Protein AF-A0A2S7TYY2-F1 (afdb_monomer)

Secondary structure (DSSP, 8-state):
--------------------TT---HHHHTTSSSHHHHHHHHHHHS-HHHHHHHHHHHHT-EEE-TTS-EEE-HHHHHHHHHHHHHHHT---------------TTS--HHHHHHHHHH-HHHHHHHHHHHHHHHHHHHH--

Solvent-accessible surface area (backbone atoms only — not comparable to full-atom values): 9178 Å² total; per-residue (Å²): 139,90,83,81,90,82,88,81,83,80,81,80,80,82,79,84,72,95,65,61,97,79,78,67,52,78,69,54,63,74,68,57,71,61,70,65,54,48,53,53,51,48,55,75,74,48,52,72,66,58,53,53,51,52,42,55,49,30,59,65,35,66,38,76,45,99,84,71,50,74,44,76,29,61,70,55,21,52,54,35,50,51,51,52,45,33,73,75,77,45,70,78,84,78,84,75,86,79,83,80,80,85,76,65,83,88,75,66,56,68,67,62,52,52,56,58,42,71,77,31,73,67,56,45,56,52,51,52,51,52,51,50,53,51,51,55,53,60,61,67,78,107

Nearest PDB structures (foldseek):
  1zl5-assembly1_B  TM=4.130E-01  e=1.354E+00  Clostridium botulinum
  6jni-assembly3_E  TM=2.421E-01  e=9.186E+00  Pseudomonas putida

pLDDT: mean 71.87, std 17.01, range [39.62, 96.56]

Sequence (142 aa):
MPKMAHKVTTKIMSTTSNTSPTGITKKEWNKASHGTDLIQVMRDAVSANQISEILQDMLHADIVTKGGNTRPDYRTRERALTLVMSYTLGTPVQRQEQVNYNMDMNDLNPAELVEKLSESPAMIRKLEEMLAEAKTKAALDI

Mean predicted aligned error: 19.82 Å

Organism: NCBI:txid1658618

Radius of gyration: 31.26 Å; Cα contacts (8 Å, |Δi|>4): 44; chains: 1; bounding box: 87×53×80 Å

Structure (mmCIF, N/CA/C/O backbone):
data_AF-A0A2S7TYY2-F1
#
_entry.id   AF-A0A2S7TYY2-F1
#
loop_
_atom_site.group_PDB
_atom_site.id
_atom_site.type_symbol
_atom_site.label_atom_id
_atom_site.label_alt_id
_atom_site.label_comp_id
_atom_site.label_asym_id
_atom_site.label_entity_id
_atom_site.label_seq_id
_atom_site.pdbx_PDB_ins_code
_atom_site.Cartn_x
_atom_site.Cartn_y
_atom_site.Cartn_z
_atom_site.occupancy
_atom_site.B_iso_or_equiv
_atom_site.auth_seq_id
_atom_site.auth_comp_id
_atom_site.auth_asym_id
_atom_site.auth_atom_id
_atom_site.pdbx_PDB_model_num
ATOM 1 N N . MET A 1 1 ? 73.748 -5.351 43.943 1.00 40.75 1 MET A N 1
ATOM 2 C CA . MET A 1 1 ? 74.150 -6.136 42.753 1.00 40.75 1 MET A CA 1
ATOM 3 C C . MET A 1 1 ? 72.929 -6.327 41.856 1.00 40.75 1 MET A C 1
ATOM 5 O O . MET A 1 1 ? 71.920 -6.786 42.378 1.00 40.75 1 MET A O 1
ATOM 9 N N . PRO A 1 2 ? 72.971 -5.929 40.572 1.00 43.97 2 PRO A N 1
ATOM 10 C CA . PRO A 1 2 ? 71.822 -5.975 39.668 1.00 43.97 2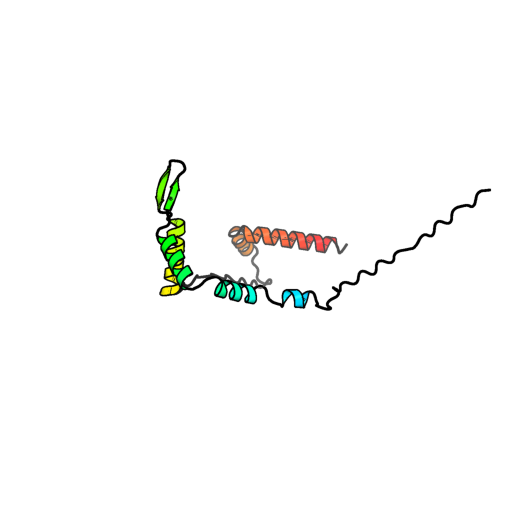 PRO A CA 1
ATOM 11 C C . PRO A 1 2 ? 71.748 -7.329 38.941 1.00 43.97 2 PRO A C 1
ATOM 13 O O . PRO A 1 2 ? 72.784 -7.910 38.623 1.00 43.97 2 PRO A O 1
ATOM 16 N N . LYS A 1 3 ? 70.545 -7.833 38.639 1.00 45.66 3 LYS A N 1
ATOM 17 C CA . LYS A 1 3 ? 70.360 -8.913 37.656 1.00 45.66 3 LYS A CA 1
ATOM 18 C C . LYS A 1 3 ? 69.454 -8.438 36.529 1.00 45.66 3 LYS A C 1
ATOM 20 O O . LYS A 1 3 ? 68.418 -7.823 36.755 1.00 45.66 3 LYS A O 1
ATOM 25 N N . MET A 1 4 ? 69.962 -8.680 35.328 1.00 43.19 4 MET A N 1
ATOM 26 C CA . MET A 1 4 ? 69.508 -8.177 34.045 1.00 43.19 4 MET A CA 1
ATOM 27 C C . MET A 1 4 ? 68.233 -8.856 33.537 1.00 43.19 4 MET A C 1
ATOM 29 O O . MET A 1 4 ? 67.860 -9.947 33.959 1.00 43.19 4 MET A O 1
ATOM 33 N N . ALA A 1 5 ? 67.626 -8.174 32.569 1.00 47.16 5 ALA A N 1
ATOM 34 C CA . ALA A 1 5 ? 66.462 -8.549 31.788 1.00 47.16 5 ALA A CA 1
ATOM 35 C C . ALA A 1 5 ? 66.583 -9.891 31.041 1.00 47.16 5 ALA A C 1
ATOM 37 O O . ALA A 1 5 ? 67.609 -10.193 30.429 1.00 47.16 5 ALA A O 1
ATOM 38 N N . HIS A 1 6 ? 65.462 -10.611 30.954 1.00 39.62 6 HIS A N 1
ATOM 39 C CA . HIS A 1 6 ? 65.158 -11.536 29.862 1.00 39.62 6 HIS A CA 1
ATOM 40 C C . HIS A 1 6 ? 63.762 -11.214 29.325 1.00 39.62 6 HIS A C 1
ATOM 42 O O . HIS A 1 6 ? 62.753 -11.390 30.003 1.00 39.62 6 HIS A O 1
ATOM 48 N N . LYS A 1 7 ? 63.720 -10.678 28.103 1.00 50.00 7 LYS A N 1
ATOM 49 C CA . LYS 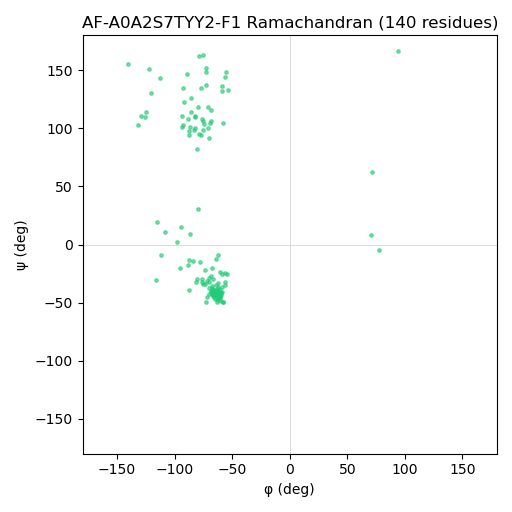A 1 7 ? 62.498 -10.355 27.368 1.00 50.00 7 LYS A CA 1
ATOM 50 C C . LYS A 1 7 ? 62.081 -11.620 26.614 1.00 50.00 7 LYS A C 1
ATOM 52 O O . LYS A 1 7 ? 62.686 -11.953 25.601 1.00 50.00 7 LYS A O 1
ATOM 57 N N . VAL A 1 8 ? 61.094 -12.352 27.128 1.00 46.75 8 VAL A N 1
ATOM 58 C CA . VAL A 1 8 ? 60.528 -13.523 26.439 1.00 46.75 8 VAL A CA 1
ATOM 59 C C . VAL A 1 8 ? 59.504 -13.025 25.419 1.00 46.75 8 VAL A C 1
ATOM 61 O O . VAL A 1 8 ? 58.461 -12.485 25.778 1.00 46.75 8 VAL A O 1
ATOM 64 N N . THR A 1 9 ? 59.832 -13.145 24.135 1.00 46.84 9 THR A N 1
ATOM 65 C CA . THR A 1 9 ? 58.942 -12.810 23.018 1.00 46.84 9 THR A CA 1
ATOM 66 C C . THR A 1 9 ? 58.092 -14.029 22.671 1.00 46.84 9 THR A C 1
ATOM 68 O O . THR A 1 9 ? 58.517 -14.895 21.910 1.00 46.84 9 THR A O 1
ATOM 71 N N . THR A 1 10 ? 56.886 -14.116 23.231 1.00 45.59 10 THR A N 1
ATOM 72 C CA . THR A 1 10 ? 55.936 -15.181 22.887 1.00 45.59 10 THR A CA 1
ATOM 73 C C . THR A 1 10 ? 55.195 -14.810 21.603 1.00 45.59 10 THR A C 1
ATOM 75 O O . THR A 1 10 ? 54.402 -13.872 21.565 1.00 45.59 10 THR A O 1
ATOM 78 N N . LYS A 1 11 ? 55.484 -15.542 20.526 1.00 41.91 11 LYS A N 1
ATOM 79 C CA . LYS A 1 11 ? 54.819 -15.448 19.222 1.00 41.91 11 LYS A CA 1
ATOM 80 C C . LYS A 1 11 ? 53.386 -15.983 19.358 1.00 41.91 11 LYS A C 1
ATOM 82 O O . LYS A 1 11 ? 53.195 -17.191 19.454 1.00 41.91 11 LYS A O 1
ATOM 87 N N . ILE A 1 12 ? 52.384 -15.103 19.391 1.00 43.59 12 ILE A N 1
ATOM 88 C CA . ILE A 1 12 ? 50.969 -15.504 19.361 1.00 43.59 12 ILE A CA 1
ATOM 89 C C . ILE A 1 12 ? 50.643 -15.921 17.922 1.00 43.59 12 ILE A C 1
ATOM 91 O O . ILE A 1 12 ? 50.561 -15.080 17.030 1.00 43.59 12 ILE A O 1
ATOM 95 N N . MET A 1 13 ? 50.500 -17.225 17.678 1.00 40.16 13 MET A N 1
ATOM 96 C CA . MET A 1 13 ? 49.914 -17.732 16.437 1.00 40.16 13 MET A CA 1
ATOM 97 C C . MET A 1 13 ? 48.397 -17.546 16.518 1.00 40.16 13 MET A C 1
ATOM 99 O O . MET A 1 13 ? 47.729 -18.246 17.273 1.00 40.16 13 MET A O 1
ATOM 103 N N . SER A 1 14 ? 47.843 -16.597 15.763 1.00 39.78 14 SER A N 1
ATOM 104 C CA . SER A 1 14 ? 46.394 -16.479 15.595 1.00 39.78 14 SER A CA 1
ATOM 105 C C . SER A 1 14 ? 45.917 -17.519 14.579 1.00 39.78 14 SER A C 1
ATOM 107 O O . SER A 1 14 ? 45.960 -17.291 13.370 1.00 39.78 14 SER A O 1
ATOM 109 N N . THR A 1 15 ? 45.467 -18.675 15.051 1.00 41.38 15 THR A N 1
ATOM 110 C CA . THR A 1 15 ? 44.621 -19.569 14.255 1.00 41.38 15 THR A CA 1
ATOM 111 C C . THR A 1 15 ? 43.213 -18.981 14.215 1.00 41.38 15 THR A C 1
ATOM 113 O O . THR A 1 15 ? 42.449 -19.125 15.167 1.00 41.38 15 THR A O 1
ATOM 116 N N . THR A 1 16 ? 42.866 -18.283 13.137 1.00 44.09 16 THR A N 1
ATOM 117 C CA . THR A 1 16 ? 41.489 -17.865 12.847 1.00 44.09 16 THR A CA 1
ATOM 118 C C . THR A 1 16 ? 40.657 -19.091 12.468 1.00 44.09 16 THR A C 1
ATOM 120 O O . THR A 1 16 ? 40.602 -19.493 11.308 1.00 44.09 16 THR A O 1
ATOM 123 N N . SER A 1 17 ? 40.004 -19.714 13.451 1.00 47.41 17 SER A N 1
ATOM 124 C CA . SER A 1 17 ? 38.934 -20.680 13.197 1.00 47.41 17 SER A CA 1
ATOM 125 C C . SER A 1 17 ? 37.634 -19.930 12.880 1.00 47.41 17 SER A C 1
ATOM 127 O O . SER A 1 17 ? 37.109 -19.171 13.688 1.00 47.41 17 SER A O 1
ATOM 129 N N . ASN A 1 18 ? 37.098 -20.142 11.675 1.00 51.44 18 ASN A N 1
ATOM 130 C CA . ASN A 1 18 ? 35.843 -19.552 11.181 1.00 51.44 18 ASN A CA 1
ATOM 131 C C . ASN A 1 18 ? 34.581 -20.268 11.711 1.00 51.44 18 ASN A C 1
ATOM 133 O O . ASN A 1 18 ? 33.554 -20.330 11.035 1.00 51.44 18 ASN A O 1
ATOM 137 N N . THR A 1 19 ? 34.638 -20.834 12.913 1.00 44.47 19 THR A N 1
ATOM 138 C CA . THR A 1 19 ? 33.537 -21.608 13.495 1.00 44.47 19 THR A CA 1
ATOM 139 C C . THR A 1 19 ? 33.157 -21.034 14.849 1.00 44.47 19 THR A C 1
ATOM 141 O O . THR A 1 19 ? 33.941 -21.085 15.795 1.00 44.47 19 THR A O 1
ATOM 144 N N . SER A 1 20 ? 31.939 -20.489 14.922 1.00 47.00 20 SER A N 1
ATOM 145 C CA . SER A 1 20 ? 31.282 -20.111 16.175 1.00 47.00 20 SER A CA 1
ATOM 146 C C . SER A 1 20 ? 31.214 -21.323 17.127 1.00 47.00 20 SER A C 1
ATOM 148 O O . SER A 1 20 ? 31.071 -22.450 16.639 1.00 47.00 20 SER A O 1
ATOM 150 N N . PRO A 1 21 ? 31.271 -21.133 18.463 1.00 47.06 21 PRO A N 1
ATOM 151 C CA . PRO A 1 21 ? 31.382 -22.219 19.446 1.00 47.06 21 PRO A CA 1
ATOM 152 C C . PRO A 1 21 ? 30.203 -23.205 19.464 1.00 47.06 21 PRO A C 1
ATOM 154 O O . PRO A 1 21 ? 30.270 -24.224 20.140 1.00 47.06 21 PRO A O 1
ATOM 157 N N . THR A 1 22 ? 29.119 -22.912 18.746 1.00 54.09 22 THR A N 1
ATOM 158 C CA . THR A 1 22 ? 27.895 -23.722 18.702 1.00 54.09 22 THR A CA 1
ATOM 159 C C . THR A 1 22 ? 27.793 -24.654 17.492 1.00 54.09 22 THR A C 1
ATOM 161 O O . THR A 1 22 ? 26.791 -25.345 17.355 1.00 54.09 22 THR A O 1
ATOM 164 N N . GLY A 1 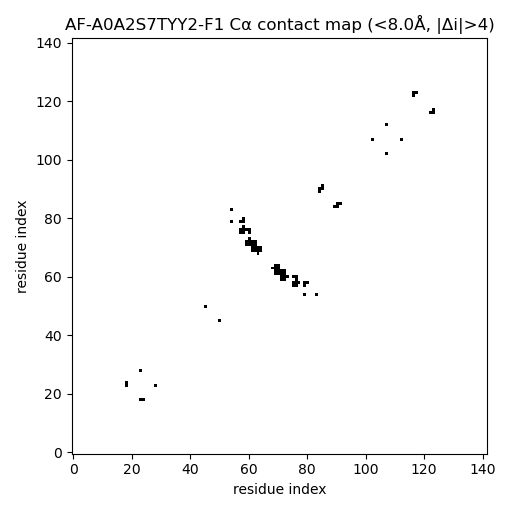23 ? 28.800 -24.711 16.612 1.00 55.00 23 GLY A N 1
ATOM 165 C CA . GLY A 1 23 ? 28.824 -25.673 15.497 1.00 55.00 23 GLY A CA 1
ATOM 166 C C . GLY A 1 23 ? 27.806 -25.411 14.378 1.00 55.00 23 GLY A C 1
ATOM 167 O O . GLY A 1 23 ? 27.676 -26.231 13.476 1.00 55.00 23 GLY A O 1
ATOM 168 N N . ILE A 1 24 ? 27.110 -24.271 14.401 1.00 55.69 24 ILE A N 1
ATOM 169 C CA . ILE A 1 24 ? 26.124 -23.901 13.379 1.00 55.69 24 ILE A CA 1
ATOM 170 C C . ILE A 1 24 ? 26.842 -23.215 12.214 1.00 55.69 24 ILE A C 1
ATOM 172 O O . ILE A 1 24 ? 27.567 -22.230 12.399 1.00 55.69 24 ILE A O 1
ATOM 176 N N . THR A 1 25 ? 26.647 -23.716 10.996 1.00 65.44 25 THR A N 1
ATOM 177 C CA . THR A 1 25 ? 27.223 -23.117 9.787 1.00 65.44 25 THR A CA 1
ATOM 178 C C . THR A 1 25 ? 26.511 -21.804 9.435 1.00 65.44 25 THR A C 1
ATOM 180 O O . THR A 1 25 ? 25.307 -21.647 9.627 1.00 65.44 25 THR A O 1
ATOM 183 N N . LYS A 1 26 ? 27.225 -20.836 8.841 1.00 56.72 26 LYS A N 1
ATOM 184 C CA . LYS A 1 26 ? 26.661 -19.533 8.408 1.00 56.72 26 LYS A CA 1
ATOM 185 C C . LYS A 1 26 ? 25.447 -19.678 7.468 1.00 56.72 26 LYS A C 1
ATOM 187 O O . LYS A 1 26 ? 24.595 -1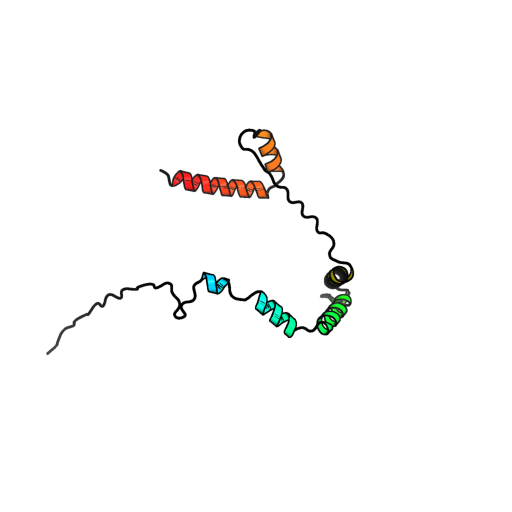8.798 7.397 1.00 56.72 26 LYS A O 1
ATOM 192 N N . LYS A 1 27 ? 25.362 -20.808 6.759 1.00 57.78 27 LYS A N 1
ATOM 193 C CA . LYS A 1 27 ? 24.249 -21.164 5.872 1.00 57.78 27 LYS A CA 1
ATOM 194 C C . LYS A 1 27 ? 23.009 -21.622 6.647 1.00 57.78 27 LYS A C 1
ATOM 196 O O . LYS A 1 27 ? 21.908 -21.339 6.198 1.00 57.78 27 LYS A O 1
ATOM 201 N N . GLU A 1 28 ? 23.173 -22.269 7.799 1.00 56.09 28 GLU A N 1
ATOM 202 C CA . GLU A 1 28 ? 22.079 -22.650 8.707 1.00 56.09 28 GLU A CA 1
ATOM 203 C C . GLU A 1 28 ? 21.549 -21.449 9.496 1.00 56.09 28 GLU A C 1
ATOM 205 O O . GLU A 1 28 ? 20.339 -21.331 9.664 1.00 56.09 28 GLU A O 1
ATOM 210 N N . TRP A 1 29 ? 22.420 -20.499 9.856 1.00 53.00 29 TRP A N 1
ATOM 211 C CA . TRP A 1 29 ? 22.020 -19.219 10.459 1.00 53.00 29 TRP A CA 1
ATOM 212 C C . TRP A 1 29 ? 21.071 -18.416 9.553 1.00 53.00 29 TRP A C 1
ATOM 214 O O . TRP A 1 29 ? 20.110 -17.826 10.024 1.00 53.00 29 TRP A O 1
ATOM 224 N N . ASN A 1 30 ? 21.282 -18.475 8.233 1.00 56.88 30 ASN A N 1
ATOM 225 C CA . ASN A 1 30 ? 20.409 -17.825 7.249 1.00 56.88 30 ASN A CA 1
ATOM 226 C C . ASN A 1 30 ? 19.170 -18.656 6.864 1.00 56.88 30 ASN A C 1
ATOM 228 O O . ASN A 1 30 ? 18.266 -18.129 6.218 1.00 56.88 30 ASN A O 1
ATOM 232 N N . LYS A 1 31 ? 19.131 -19.955 7.196 1.00 51.56 31 LYS A N 1
ATOM 233 C CA . LYS A 1 31 ? 18.030 -20.869 6.834 1.00 51.56 31 LYS A CA 1
ATOM 234 C C . LYS A 1 31 ? 16.989 -21.002 7.949 1.00 51.56 31 LYS A C 1
ATOM 236 O O . LYS A 1 31 ? 15.856 -21.386 7.672 1.00 51.56 31 LYS A O 1
ATOM 241 N N . ALA A 1 32 ? 17.359 -20.662 9.183 1.00 49.16 32 ALA A N 1
ATOM 242 C CA . ALA A 1 32 ? 16.463 -20.596 10.323 1.00 49.16 32 ALA A CA 1
ATOM 243 C C . ALA A 1 32 ? 15.924 -19.166 10.516 1.00 49.16 32 ALA A C 1
ATOM 245 O O . ALA A 1 32 ? 16.554 -18.310 11.119 1.00 49.16 32 ALA A O 1
ATOM 246 N N . SER A 1 33 ? 14.688 -18.966 10.066 1.00 55.38 33 SER A N 1
ATOM 247 C CA . SER A 1 33 ? 13.668 -18.395 10.947 1.00 55.38 33 SER A CA 1
ATOM 248 C C . SER A 1 33 ? 13.758 -16.914 11.336 1.00 55.38 33 SER A C 1
ATOM 250 O O . SER A 1 33 ? 13.819 -16.559 12.508 1.00 55.38 33 SER A O 1
ATOM 252 N N . HIS A 1 34 ? 13.665 -16.012 10.359 1.00 57.28 34 HIS A N 1
ATOM 253 C CA . HIS A 1 34 ? 13.179 -14.651 10.647 1.00 57.28 34 HIS A CA 1
ATOM 254 C C . HIS A 1 34 ? 11.865 -14.324 9.931 1.00 57.28 34 HIS A C 1
ATOM 256 O O . HIS A 1 34 ? 11.052 -13.597 10.481 1.00 57.28 34 HIS A O 1
ATOM 262 N N . GLY A 1 35 ? 11.596 -14.889 8.749 1.00 59.06 35 GLY A N 1
ATOM 263 C CA . GLY A 1 35 ? 10.340 -14.626 8.034 1.00 59.06 35 GLY A CA 1
ATOM 264 C C . GLY A 1 35 ? 9.120 -15.304 8.667 1.00 59.06 35 GLY A C 1
ATOM 265 O O . GLY A 1 35 ? 8.106 -14.657 8.905 1.00 59.06 35 GLY A O 1
ATOM 266 N N . THR A 1 36 ? 9.219 -16.602 8.964 1.00 62.53 36 THR A N 1
ATOM 267 C CA . THR A 1 36 ? 8.120 -17.400 9.536 1.00 62.53 36 THR A CA 1
ATOM 268 C C . THR A 1 36 ? 7.804 -17.016 10.976 1.00 62.53 36 THR A C 1
ATOM 270 O O . THR A 1 36 ? 6.634 -16.845 11.309 1.00 62.53 36 THR A O 1
ATOM 273 N N . ASP A 1 37 ? 8.830 -16.795 11.800 1.00 72.94 37 ASP A N 1
ATOM 274 C CA . ASP A 1 37 ? 8.642 -16.379 13.193 1.00 72.94 37 ASP A CA 1
ATOM 275 C C . ASP A 1 37 ? 8.058 -14.969 13.285 1.00 72.94 37 ASP A C 1
ATOM 277 O O . ASP A 1 37 ? 7.185 -14.725 14.111 1.00 72.94 37 ASP A O 1
ATOM 281 N N . LEU A 1 38 ? 8.455 -14.048 12.399 1.00 72.06 38 LEU A N 1
ATOM 282 C CA . LEU A 1 38 ? 7.886 -12.700 12.371 1.00 72.06 38 LEU A CA 1
ATOM 283 C C . LEU A 1 38 ? 6.402 -12.715 11.981 1.00 72.06 38 LEU A C 1
ATOM 285 O O . LEU A 1 38 ? 5.610 -12.014 12.603 1.00 72.06 38 LEU A O 1
ATOM 289 N N . ILE A 1 39 ? 6.009 -13.524 10.991 1.00 74.75 39 ILE A N 1
ATOM 290 C CA . ILE A 1 39 ? 4.597 -13.662 10.594 1.00 74.75 39 ILE A CA 1
ATOM 291 C C . ILE A 1 39 ? 3.769 -14.227 11.752 1.00 74.75 39 ILE A C 1
ATOM 293 O O . ILE A 1 39 ? 2.678 -13.728 12.027 1.00 74.75 39 ILE A O 1
ATOM 297 N N . GLN A 1 40 ? 4.293 -15.235 12.451 1.00 75.44 40 GLN A N 1
ATOM 298 C CA . GLN A 1 40 ? 3.612 -15.839 13.591 1.00 75.44 40 GLN A CA 1
ATOM 299 C C . GLN A 1 40 ? 3.483 -14.848 14.758 1.00 75.44 40 GLN A C 1
ATOM 301 O O . GLN A 1 40 ? 2.392 -14.663 15.286 1.00 75.44 40 GLN A O 1
ATOM 306 N N . VAL A 1 41 ? 4.556 -14.125 15.089 1.00 79.75 41 VAL A N 1
ATOM 307 C CA . VAL A 1 41 ? 4.541 -13.081 16.125 1.00 79.75 41 VAL A CA 1
ATOM 308 C C . VAL A 1 41 ? 3.582 -11.946 15.763 1.00 79.75 41 VAL A C 1
ATOM 310 O O . VAL A 1 41 ? 2.851 -11.476 16.627 1.00 79.75 41 VAL A O 1
ATOM 313 N N . MET A 1 42 ? 3.531 -11.514 14.499 1.00 72.38 42 MET A N 1
ATOM 314 C CA . MET A 1 42 ? 2.581 -10.485 14.060 1.00 72.38 42 MET A CA 1
ATOM 315 C C . MET A 1 42 ? 1.130 -10.960 14.146 1.00 72.38 42 MET A C 1
ATOM 317 O O . MET A 1 42 ? 0.270 -10.188 14.564 1.00 72.38 42 MET A O 1
ATOM 321 N N . ARG A 1 43 ? 0.859 -12.224 13.797 1.00 75.31 43 ARG A N 1
ATOM 322 C CA . ARG A 1 43 ? -0.465 -12.839 13.963 1.00 75.31 43 ARG A CA 1
ATOM 323 C C . ARG A 1 43 ? -0.892 -12.871 15.430 1.00 75.31 43 ARG A C 1
ATOM 325 O O . ARG A 1 43 ? -2.053 -12.603 15.722 1.00 75.31 43 ARG A O 1
ATOM 332 N N . ASP A 1 44 ? 0.022 -13.214 16.329 1.00 80.88 44 ASP A N 1
ATOM 333 C CA . ASP A 1 44 ? -0.283 -13.334 17.756 1.00 80.88 44 ASP A CA 1
ATOM 334 C C . ASP A 1 44 ? -0.394 -11.955 18.434 1.00 80.88 44 ASP A C 1
ATOM 336 O O . ASP A 1 44 ? -1.159 -11.786 19.382 1.00 80.88 44 ASP A O 1
ATOM 340 N N . ALA A 1 45 ? 0.332 -10.953 17.928 1.00 81.75 45 ALA A N 1
ATOM 341 C CA . ALA A 1 45 ? 0.322 -9.588 18.450 1.00 81.75 45 ALA A CA 1
ATOM 342 C C . ALA A 1 45 ? -0.871 -8.747 17.971 1.00 81.75 45 ALA A C 1
ATOM 344 O O . ALA A 1 45 ? -1.284 -7.830 18.681 1.00 81.75 45 ALA A O 1
ATOM 345 N N . VAL A 1 46 ? -1.404 -9.019 16.774 1.00 80.69 46 VAL A N 1
ATOM 346 C CA . VAL A 1 46 ? -2.466 -8.211 16.161 1.00 80.69 46 VAL A CA 1
ATOM 347 C C . VAL A 1 46 ? -3.655 -9.090 15.793 1.00 80.69 46 VAL A C 1
ATOM 349 O O . VAL A 1 46 ? -3.620 -9.877 14.848 1.00 80.69 46 VAL A O 1
ATOM 352 N N . SER A 1 47 ? -4.752 -8.914 16.524 1.00 84.56 47 SER A N 1
ATOM 353 C CA . SER A 1 47 ? -6.013 -9.592 16.229 1.00 84.56 47 SER A CA 1
ATOM 354 C C . SER A 1 47 ? -6.696 -9.008 14.988 1.00 84.56 47 SER A C 1
ATOM 356 O O . SER A 1 47 ? -6.577 -7.820 14.690 1.00 84.56 47 SER A O 1
ATOM 358 N N . ALA A 1 48 ? -7.487 -9.826 14.288 1.00 80.06 48 ALA A N 1
ATOM 359 C CA . ALA A 1 48 ? -8.240 -9.383 13.110 1.00 80.06 48 ALA A CA 1
ATOM 360 C C . ALA A 1 48 ? -9.170 -8.187 13.404 1.00 80.06 48 ALA A C 1
ATOM 362 O O . ALA A 1 48 ? -9.297 -7.291 12.572 1.00 80.06 48 ALA A O 1
ATOM 363 N N . ASN A 1 49 ? -9.756 -8.139 14.605 1.00 86.06 49 ASN A N 1
ATOM 364 C CA . ASN A 1 49 ? -10.618 -7.036 15.031 1.00 86.06 49 ASN A CA 1
ATOM 365 C C . ASN A 1 49 ? -9.837 -5.716 15.132 1.00 86.06 49 ASN A C 1
ATOM 367 O O . ASN A 1 49 ? -10.284 -4.697 14.610 1.00 86.06 49 ASN A O 1
ATOM 371 N N . GLN A 1 50 ? -8.627 -5.747 15.696 1.00 86.75 50 GLN A N 1
ATOM 372 C CA . GLN A 1 50 ? -7.762 -4.564 15.759 1.00 86.75 50 GLN A CA 1
ATOM 373 C C . GLN A 1 50 ? -7.375 -4.070 14.361 1.00 86.75 50 GLN A C 1
ATOM 375 O O . GLN A 1 50 ? -7.322 -2.867 14.128 1.00 86.75 50 GLN A O 1
ATOM 380 N N . ILE A 1 51 ? -7.150 -4.979 13.406 1.00 85.44 51 ILE A N 1
ATOM 381 C CA . ILE A 1 51 ? -6.867 -4.593 12.015 1.00 85.44 51 ILE A CA 1
ATOM 382 C C . ILE A 1 51 ? -8.071 -3.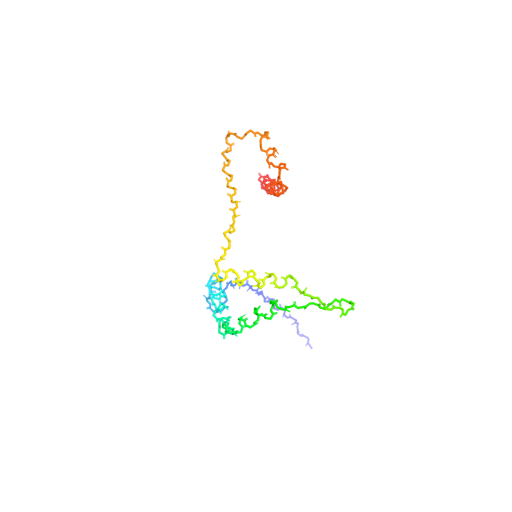866 11.407 1.00 85.44 51 ILE A C 1
ATOM 384 O O . ILE A 1 51 ? -7.889 -2.844 10.744 1.00 85.44 51 ILE A O 1
ATOM 388 N N . SER A 1 52 ? -9.293 -4.362 11.632 1.00 86.88 52 SER A N 1
ATOM 389 C CA . SER A 1 52 ? -10.501 -3.711 11.113 1.00 86.88 52 SER A CA 1
ATOM 390 C C . SER A 1 52 ? -10.743 -2.330 11.720 1.00 86.88 52 SER A C 1
ATOM 392 O O . SER A 1 52 ? -11.076 -1.406 10.982 1.00 86.88 52 SER A O 1
ATOM 394 N N . GLU A 1 53 ? -10.507 -2.171 13.023 1.00 91.44 53 GLU A N 1
ATOM 395 C CA . GLU A 1 53 ? -10.628 -0.883 13.715 1.00 91.44 53 GLU A CA 1
ATOM 396 C C . GLU A 1 53 ? -9.613 0.125 13.164 1.00 91.44 53 GLU A C 1
ATOM 398 O O . GLU A 1 53 ? -9.992 1.210 12.729 1.00 91.44 53 GLU A O 1
ATOM 403 N N . ILE A 1 54 ? -8.341 -0.271 13.051 1.00 91.06 54 ILE A N 1
ATOM 404 C CA . ILE A 1 54 ? -7.285 0.585 12.493 1.00 91.06 54 ILE A CA 1
ATOM 405 C C . ILE A 1 54 ? -7.603 0.981 11.046 1.00 91.06 54 ILE A C 1
ATOM 407 O O . ILE A 1 54 ? -7.410 2.133 10.660 1.00 91.06 54 ILE A O 1
ATOM 411 N N . LEU A 1 55 ? -8.108 0.056 10.225 1.00 90.38 55 LEU A N 1
ATOM 412 C CA . LEU A 1 55 ? -8.502 0.371 8.850 1.00 90.38 55 LEU A CA 1
ATOM 413 C C . LEU A 1 55 ? -9.661 1.368 8.795 1.00 90.38 55 LEU A C 1
ATOM 415 O O . LEU A 1 55 ? -9.662 2.257 7.940 1.00 90.38 55 LEU A O 1
ATOM 419 N N . GLN A 1 56 ? -10.627 1.241 9.702 1.00 92.06 56 GLN A N 1
ATOM 420 C CA . GLN A 1 56 ? -11.740 2.173 9.807 1.00 92.06 56 GLN A CA 1
ATOM 421 C C . GLN A 1 56 ? -11.267 3.566 10.238 1.00 92.06 56 GLN A C 1
ATOM 423 O O . GLN A 1 56 ? -11.708 4.558 9.652 1.00 92.06 56 GLN A O 1
ATOM 428 N N . ASP A 1 57 ? -10.318 3.649 11.169 1.00 94.25 57 ASP A N 1
ATOM 429 C CA . ASP A 1 57 ? -9.692 4.909 11.575 1.00 94.25 57 ASP A CA 1
ATOM 430 C C . ASP A 1 57 ? -8.922 5.551 10.416 1.00 94.25 57 ASP A C 1
ATOM 432 O O . ASP A 1 57 ? -9.060 6.746 10.146 1.00 94.25 57 ASP A O 1
ATOM 436 N N . MET A 1 58 ? -8.169 4.757 9.649 1.00 94.81 58 MET A N 1
ATOM 437 C CA . MET A 1 58 ? -7.435 5.252 8.482 1.00 94.81 58 MET A CA 1
ATOM 438 C C . MET A 1 58 ? -8.359 5.813 7.389 1.00 94.81 58 MET A C 1
ATOM 440 O O . MET A 1 58 ? -7.987 6.776 6.716 1.00 94.81 58 MET A O 1
ATOM 444 N N . LEU A 1 59 ? -9.565 5.260 7.213 1.00 94.62 59 LEU A N 1
ATOM 445 C CA . LEU A 1 59 ? -10.573 5.785 6.275 1.00 94.62 59 LEU A CA 1
ATOM 446 C C . LEU A 1 59 ? -11.136 7.153 6.696 1.00 94.62 59 LEU A C 1
ATOM 448 O O . LEU A 1 59 ? -11.634 7.900 5.848 1.00 94.62 59 LEU A O 1
ATOM 452 N N . HIS A 1 60 ? -11.009 7.507 7.973 1.00 95.38 60 HIS A N 1
ATOM 453 C CA . HIS A 1 60 ? -11.425 8.794 8.530 1.00 95.38 60 HIS A CA 1
ATOM 454 C C . HIS A 1 60 ? -10.235 9.688 8.904 1.00 95.38 60 HIS A C 1
ATOM 456 O O . HIS A 1 60 ? -10.430 10.732 9.519 1.00 95.38 60 HIS A O 1
ATOM 462 N N . ALA A 1 61 ? -9.014 9.326 8.497 1.00 95.88 61 ALA A N 1
ATOM 463 C CA . ALA A 1 61 ? -7.806 10.054 8.861 1.00 95.88 61 ALA A CA 1
ATOM 464 C C . ALA A 1 61 ? -7.843 11.519 8.399 1.00 95.88 61 ALA A C 1
ATOM 466 O O . ALA A 1 61 ? -8.189 11.823 7.251 1.00 95.88 61 ALA A O 1
ATOM 467 N N . ASP A 1 62 ? -7.425 12.418 9.283 1.00 96.56 62 ASP A N 1
ATOM 468 C CA . ASP A 1 62 ? -7.307 13.851 9.036 1.00 96.56 62 ASP A CA 1
ATOM 469 C C . ASP A 1 62 ? -5.874 14.317 9.293 1.00 96.56 62 ASP A C 1
ATOM 471 O O . ASP A 1 62 ? -5.162 13.764 10.133 1.00 96.56 62 ASP A O 1
ATOM 475 N N . ILE A 1 63 ? -5.451 15.367 8.587 1.00 95.81 63 ILE A N 1
ATOM 476 C CA . ILE A 1 63 ? -4.186 16.048 8.859 1.00 95.81 63 ILE A CA 1
ATOM 477 C C . ILE A 1 63 ? -4.438 17.456 9.378 1.00 95.81 63 ILE A C 1
ATOM 479 O O . ILE A 1 63 ? -5.295 18.191 8.877 1.00 95.81 63 ILE A O 1
ATOM 483 N N . VAL A 1 64 ? -3.591 17.869 10.315 1.00 95.50 64 VAL A N 1
ATOM 484 C CA . VAL A 1 64 ? -3.506 19.255 10.766 1.00 95.50 64 VAL A CA 1
ATOM 485 C C . VAL A 1 64 ? -2.446 19.968 9.934 1.00 95.50 64 VAL A C 1
ATOM 487 O O . VAL A 1 64 ? -1.289 19.553 9.854 1.00 95.50 64 VAL A O 1
ATOM 490 N N . THR A 1 65 ? -2.844 21.042 9.262 1.00 92.62 65 THR A N 1
ATOM 491 C CA . THR A 1 65 ? -1.924 21.881 8.486 1.00 92.62 65 THR A CA 1
ATOM 492 C C . THR A 1 65 ? -1.139 22.823 9.401 1.00 92.62 65 THR A C 1
ATOM 494 O O . THR A 1 65 ? -1.552 23.106 10.522 1.00 92.62 65 THR A O 1
ATOM 497 N N . LYS A 1 66 ? -0.026 23.389 8.910 1.00 91.44 66 LYS A N 1
ATOM 498 C CA . LYS A 1 66 ? 0.762 24.383 9.670 1.00 91.44 66 LYS A CA 1
ATOM 499 C C . LYS A 1 66 ? -0.060 25.602 10.124 1.00 91.44 66 LYS A C 1
ATOM 501 O O . LYS A 1 66 ? 0.311 26.240 11.098 1.00 91.44 66 LYS A O 1
ATOM 506 N N . GLY A 1 67 ? -1.157 25.914 9.429 1.00 91.12 67 GLY A N 1
ATOM 507 C CA . GLY A 1 67 ? -2.084 26.992 9.787 1.00 91.12 67 GLY A CA 1
ATOM 508 C C . GLY A 1 67 ? -3.179 26.591 10.780 1.00 91.12 67 GLY A C 1
ATOM 509 O O . GLY A 1 67 ? -4.120 27.352 10.955 1.00 91.12 67 GLY A O 1
ATOM 510 N N . GLY A 1 68 ? -3.118 25.395 11.374 1.00 92.75 68 GLY A N 1
ATOM 511 C CA . GLY A 1 68 ? -4.115 24.900 12.331 1.00 92.75 68 GLY A CA 1
ATOM 512 C C . GLY A 1 68 ? -5.415 24.389 11.701 1.00 92.75 68 GLY A C 1
ATOM 513 O O . GLY 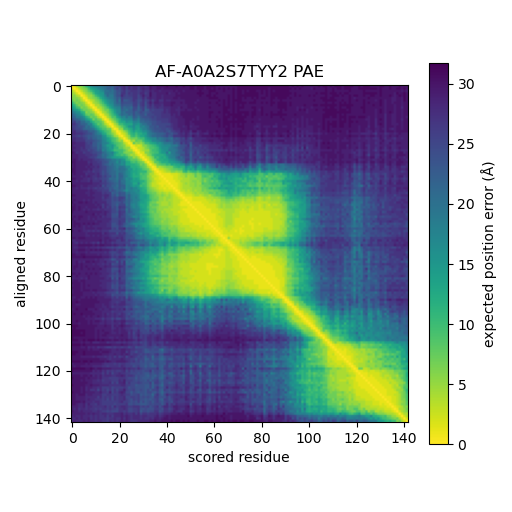A 1 68 ? -6.250 23.828 12.402 1.00 92.75 68 GLY A O 1
ATOM 514 N N . ASN A 1 69 ? -5.586 24.524 10.382 1.00 93.69 69 ASN A N 1
ATOM 515 C CA . ASN A 1 69 ? -6.747 23.974 9.688 1.00 93.69 69 ASN A CA 1
ATOM 516 C C . ASN A 1 69 ? -6.645 22.451 9.593 1.00 93.69 69 ASN A C 1
ATOM 518 O O . ASN A 1 69 ? -5.586 21.924 9.228 1.00 93.69 69 ASN A O 1
ATOM 522 N N . THR A 1 70 ? -7.765 21.778 9.848 1.00 95.81 70 THR A N 1
ATOM 523 C CA . THR A 1 70 ? -7.914 20.329 9.680 1.00 95.81 70 THR A CA 1
ATOM 524 C C . THR A 1 70 ? -8.460 20.041 8.290 1.00 95.81 70 THR A C 1
ATOM 526 O O . THR A 1 70 ? -9.385 20.712 7.829 1.00 95.81 70 THR A O 1
ATOM 529 N N . ARG A 1 71 ? -7.879 19.062 7.598 1.00 94.19 71 ARG A N 1
ATOM 530 C CA . ARG A 1 71 ? -8.395 18.575 6.315 1.00 94.19 71 ARG A CA 1
ATOM 531 C C . ARG A 1 71 ? -8.271 17.054 6.224 1.00 94.19 71 ARG A C 1
ATOM 533 O O . ARG A 1 71 ? -7.343 16.511 6.823 1.00 94.19 71 ARG A O 1
ATOM 540 N N . PRO A 1 72 ? -9.106 16.393 5.407 1.00 95.75 72 PRO A N 1
ATOM 541 C CA . PRO A 1 72 ? -8.979 14.965 5.142 1.00 95.75 72 PRO A CA 1
ATOM 542 C C . PRO A 1 72 ? -7.582 14.574 4.655 1.00 95.75 72 PRO A C 1
ATOM 544 O O . PRO A 1 72 ? -7.033 15.201 3.739 1.00 95.75 72 PRO A O 1
ATOM 547 N N . ASP A 1 73 ? -7.020 13.511 5.231 1.00 95.75 73 ASP A N 1
ATOM 548 C CA . ASP A 1 73 ? -5.807 12.876 4.722 1.00 95.75 73 ASP A CA 1
ATOM 549 C C . ASP A 1 73 ? -6.139 11.952 3.548 1.00 95.75 73 ASP A C 1
ATOM 551 O O . ASP A 1 73 ? -6.264 10.735 3.688 1.00 95.75 73 ASP A O 1
ATOM 555 N N . TYR A 1 74 ? -6.276 12.527 2.356 1.00 94.88 74 TYR A N 1
ATOM 556 C CA . TYR A 1 74 ? -6.615 11.751 1.164 1.00 94.88 74 TYR A CA 1
ATOM 557 C C . TYR A 1 74 ? -5.635 10.608 0.880 1.00 94.88 74 TYR A C 1
ATOM 559 O O . TYR A 1 74 ? -6.062 9.563 0.402 1.00 94.88 74 TYR A O 1
ATOM 567 N N . ARG A 1 75 ? -4.345 10.758 1.212 1.00 94.31 75 ARG A N 1
ATOM 568 C CA . ARG A 1 75 ? -3.332 9.735 0.924 1.00 94.31 75 ARG A CA 1
ATOM 569 C C . ARG A 1 75 ? -3.501 8.519 1.827 1.00 94.31 75 ARG A C 1
ATOM 571 O O . ARG A 1 75 ? -3.442 7.388 1.348 1.00 94.31 75 ARG A O 1
ATOM 578 N N . THR A 1 76 ? -3.706 8.741 3.121 1.00 94.12 76 THR A N 1
ATOM 579 C CA . THR A 1 76 ? -3.935 7.650 4.080 1.00 94.12 76 THR A CA 1
ATOM 580 C C . THR A 1 76 ? -5.265 6.956 3.799 1.00 94.12 76 THR A C 1
ATOM 582 O O . THR A 1 76 ? -5.312 5.726 3.722 1.00 94.12 76 THR A O 1
ATOM 585 N N . ARG A 1 77 ? -6.318 7.736 3.526 1.00 95.62 77 ARG A N 1
ATOM 586 C CA . ARG A 1 77 ? -7.645 7.215 3.174 1.00 95.62 77 ARG A CA 1
ATOM 587 C C . ARG A 1 77 ? -7.627 6.379 1.891 1.00 95.62 77 ARG A C 1
ATOM 589 O O . ARG A 1 77 ? -8.182 5.285 1.874 1.00 95.62 77 ARG A O 1
ATOM 596 N N . GLU A 1 78 ? -6.949 6.840 0.837 1.00 94.25 78 GLU A N 1
ATOM 597 C CA . GLU A 1 78 ? -6.794 6.103 -0.429 1.00 94.25 78 GLU A CA 1
ATOM 598 C C . GLU A 1 78 ? -6.092 4.753 -0.220 1.00 94.25 78 GLU A C 1
ATOM 600 O O . GLU A 1 78 ? -6.503 3.731 -0.778 1.00 94.25 78 GLU A O 1
ATOM 605 N N . ARG A 1 79 ? -5.045 4.718 0.612 1.00 91.69 79 ARG A N 1
ATOM 606 C CA . ARG A 1 79 ? -4.310 3.481 0.910 1.00 91.69 79 ARG A CA 1
ATOM 607 C C . ARG A 1 79 ? -5.151 2.488 1.698 1.00 91.69 79 ARG A C 1
ATOM 609 O O . ARG A 1 79 ? -5.143 1.308 1.353 1.00 91.69 79 ARG A O 1
ATOM 616 N N . ALA A 1 80 ? -5.899 2.959 2.693 1.00 92.56 80 ALA A N 1
ATOM 617 C CA . ALA A 1 80 ? -6.840 2.125 3.433 1.00 92.56 80 ALA A CA 1
ATOM 618 C C . ALA A 1 80 ? -7.922 1.554 2.509 1.00 92.56 80 ALA A C 1
ATOM 620 O O . ALA A 1 80 ? -8.155 0.347 2.508 1.00 92.56 80 ALA A O 1
ATOM 621 N N . LEU A 1 81 ? -8.507 2.391 1.647 1.00 90.88 81 LEU A N 1
ATOM 622 C CA . LEU A 1 81 ? -9.512 1.962 0.675 1.00 90.88 81 LEU A CA 1
ATOM 623 C C . LEU A 1 81 ? -8.954 0.914 -0.295 1.00 90.88 81 LEU A C 1
ATOM 625 O O . LEU A 1 81 ? -9.595 -0.104 -0.536 1.00 90.88 81 LEU A O 1
ATOM 629 N N . THR A 1 82 ? -7.744 1.127 -0.812 1.00 90.25 82 THR A N 1
ATOM 630 C CA . THR A 1 82 ? -7.074 0.173 -1.709 1.00 90.25 82 THR A CA 1
ATOM 631 C C . THR A 1 82 ? -6.878 -1.179 -1.029 1.00 90.25 82 THR A C 1
ATOM 633 O O . THR A 1 82 ? -7.121 -2.219 -1.643 1.00 90.25 82 THR A O 1
ATOM 636 N N . LEU A 1 83 ? -6.458 -1.177 0.239 1.00 88.00 83 LEU A N 1
ATOM 637 C CA . LEU A 1 83 ? -6.261 -2.404 1.004 1.00 88.00 83 LEU A CA 1
ATOM 638 C C . LEU A 1 83 ? -7.589 -3.135 1.222 1.00 88.00 83 LEU A C 1
ATOM 640 O O . LEU A 1 83 ? -7.673 -4.327 0.940 1.00 88.00 83 LEU A O 1
ATOM 644 N N . VAL A 1 84 ? -8.637 -2.419 1.640 1.00 88.31 84 VAL A N 1
ATOM 645 C CA . VAL A 1 84 ? -9.983 -2.984 1.827 1.00 88.31 84 VAL A CA 1
ATOM 646 C C . VAL A 1 84 ? -10.496 -3.604 0.529 1.00 88.31 84 VAL A C 1
ATOM 648 O O . VAL A 1 84 ? -10.900 -4.763 0.530 1.00 88.31 84 VAL A O 1
ATOM 651 N N . MET A 1 85 ? -10.411 -2.877 -0.586 1.00 86.88 85 MET A N 1
ATOM 652 C CA . MET A 1 85 ? -10.826 -3.364 -1.907 1.00 86.88 85 MET A CA 1
ATOM 653 C C . MET A 1 85 ? -10.037 -4.606 -2.336 1.00 86.88 85 MET A C 1
ATOM 655 O O . MET A 1 85 ? -10.614 -5.544 -2.877 1.0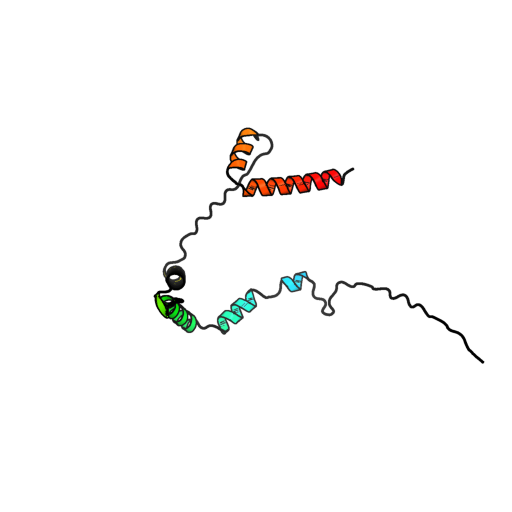0 86.88 85 MET A O 1
ATOM 659 N N . SER A 1 86 ? -8.734 -4.645 -2.041 1.00 85.88 86 SER A N 1
ATOM 660 C CA . SER A 1 86 ? -7.879 -5.794 -2.360 1.00 85.88 86 SER A CA 1
ATOM 661 C C . SER A 1 86 ? -8.287 -7.058 -1.599 1.00 85.88 86 SER A C 1
ATOM 663 O O . SER A 1 86 ? -8.183 -8.155 -2.141 1.00 85.88 86 SER A O 1
ATOM 665 N N . TYR A 1 87 ? -8.762 -6.917 -0.358 1.00 80.06 87 TYR A N 1
ATOM 666 C CA . TYR A 1 87 ? -9.225 -8.042 0.458 1.00 80.06 87 TYR A CA 1
ATOM 667 C C . TYR A 1 87 ? -10.656 -8.482 0.137 1.00 80.06 87 TYR A C 1
ATOM 669 O O . TYR A 1 87 ? -10.960 -9.665 0.260 1.00 80.06 87 TYR A O 1
ATOM 677 N N . THR A 1 88 ? -11.539 -7.562 -0.259 1.00 82.69 88 THR A N 1
ATOM 678 C CA . THR A 1 88 ? -12.954 -7.877 -0.521 1.00 82.69 88 THR A CA 1
ATOM 679 C C . THR A 1 88 ? -13.211 -8.336 -1.951 1.00 82.69 88 THR A C 1
ATOM 681 O O . THR A 1 88 ? -14.008 -9.247 -2.162 1.00 82.69 88 THR A O 1
ATOM 684 N N . LEU A 1 89 ? -12.549 -7.719 -2.931 1.00 82.38 89 LEU A N 1
ATOM 685 C CA . LEU A 1 89 ? -12.767 -7.965 -4.360 1.00 82.38 89 LEU A CA 1
ATOM 686 C C . LEU A 1 89 ? -11.576 -8.660 -5.036 1.00 82.38 89 LEU A C 1
ATOM 688 O O . LEU A 1 89 ? -11.695 -9.093 -6.181 1.00 82.38 89 LEU A O 1
ATOM 692 N N . GLY A 1 90 ? -10.444 -8.785 -4.336 1.00 75.56 90 GLY A N 1
ATOM 693 C CA . GLY A 1 90 ? -9.183 -9.287 -4.879 1.00 75.56 90 GLY A CA 1
ATOM 694 C C . GLY A 1 90 ? -8.259 -8.169 -5.372 1.00 75.56 90 GLY A C 1
ATOM 695 O O . GLY A 1 90 ? -8.651 -7.009 -5.510 1.00 75.56 90 GLY A O 1
ATOM 696 N N . THR A 1 91 ? -6.994 -8.505 -5.629 1.00 68.56 91 THR A N 1
ATOM 697 C CA . THR A 1 91 ? -6.024 -7.541 -6.156 1.00 68.56 91 THR A CA 1
ATOM 698 C C . THR A 1 91 ? -6.249 -7.315 -7.654 1.00 68.56 91 THR A C 1
ATOM 700 O O . THR A 1 91 ? -6.395 -8.282 -8.407 1.00 68.56 91 THR A O 1
ATOM 703 N N . PRO A 1 92 ? -6.241 -6.058 -8.137 1.00 63.38 92 PRO A N 1
ATOM 704 C CA . PRO A 1 92 ? -6.177 -5.818 -9.570 1.00 63.38 92 PRO A CA 1
ATOM 705 C C . PRO A 1 92 ? -4.896 -6.462 -10.113 1.00 63.38 92 PRO A C 1
ATOM 707 O O . PRO A 1 92 ? -3.819 -6.289 -9.536 1.00 63.38 92 PRO A O 1
ATOM 710 N N . VAL A 1 93 ? -5.015 -7.223 -11.206 1.00 59.59 93 VAL A N 1
ATOM 711 C CA . VAL A 1 93 ? -3.878 -7.882 -11.860 1.00 59.59 93 VAL A CA 1
ATOM 712 C C . VAL A 1 93 ? -2.870 -6.807 -12.262 1.00 59.59 93 VAL A C 1
ATOM 714 O O . VAL A 1 93 ? -3.093 -6.057 -13.213 1.00 59.59 93 VAL A O 1
ATOM 717 N N . GLN A 1 94 ? -1.764 -6.703 -11.520 1.00 63.94 94 GLN A N 1
ATOM 718 C CA . GLN A 1 94 ? -0.665 -5.821 -11.891 1.00 63.94 94 GLN A CA 1
ATOM 719 C C . GLN A 1 94 ? -0.018 -6.393 -13.146 1.00 63.94 94 GLN A C 1
ATOM 721 O O . GLN A 1 94 ? 0.656 -7.422 -13.100 1.00 63.94 94 GLN A O 1
ATOM 726 N N . ARG A 1 95 ? -0.252 -5.743 -14.287 1.00 56.41 95 ARG A N 1
ATOM 727 C CA . ARG A 1 95 ? 0.365 -6.135 -15.549 1.00 56.41 95 ARG A CA 1
ATOM 728 C C . ARG A 1 95 ? 1.849 -5.780 -15.486 1.00 56.41 95 ARG A C 1
ATOM 730 O O . ARG A 1 95 ? 2.221 -4.623 -15.643 1.00 56.41 95 ARG A O 1
ATOM 737 N N . GLN A 1 96 ? 2.683 -6.773 -15.208 1.00 70.75 96 GLN A N 1
ATOM 738 C CA . GLN A 1 96 ? 4.127 -6.646 -15.352 1.00 70.75 96 GLN A CA 1
ATOM 739 C C . GLN A 1 96 ? 4.482 -7.030 -16.786 1.00 70.75 96 GLN A C 1
ATOM 741 O O . GLN A 1 96 ? 4.391 -8.197 -17.164 1.00 70.75 96 GLN A O 1
ATOM 746 N N . GLU A 1 97 ? 4.843 -6.046 -17.606 1.00 67.50 97 GLU A N 1
ATOM 747 C CA . GLU A 1 97 ? 5.434 -6.317 -18.914 1.00 67.50 97 GLU A CA 1
ATOM 748 C C . GLU A 1 97 ? 6.893 -6.718 -18.709 1.00 67.50 97 GLU A C 1
ATOM 750 O O . GLU A 1 97 ? 7.788 -5.885 -18.577 1.00 67.50 97 GLU A O 1
ATOM 755 N N . GLN A 1 98 ? 7.132 -8.024 -18.631 1.00 69.88 98 GLN A N 1
ATOM 756 C CA . GLN A 1 98 ? 8.480 -8.563 -18.670 1.00 69.88 98 GLN A CA 1
ATOM 757 C C . GLN A 1 98 ? 8.912 -8.683 -20.134 1.00 69.88 98 GLN A C 1
ATOM 759 O O . GLN A 1 98 ? 8.561 -9.641 -20.824 1.00 69.88 98 GLN A O 1
ATOM 764 N N . VAL A 1 99 ? 9.669 -7.698 -20.618 1.00 70.31 99 VAL A N 1
ATOM 765 C CA . VAL A 1 99 ? 10.268 -7.752 -21.956 1.00 70.31 99 VAL A CA 1
ATOM 766 C C . VAL A 1 99 ? 11.558 -8.569 -21.881 1.00 70.31 99 VAL A C 1
ATOM 768 O O . VAL A 1 99 ? 12.595 -8.083 -21.431 1.00 70.31 99 VAL A O 1
ATOM 771 N N . ASN A 1 100 ? 11.484 -9.837 -22.286 1.00 69.88 100 ASN A N 1
ATOM 772 C CA . ASN A 1 100 ? 12.655 -10.702 -22.409 1.00 69.88 100 ASN A CA 1
ATOM 773 C C . ASN A 1 100 ? 13.296 -10.497 -23.785 1.00 69.88 100 ASN A C 1
ATOM 775 O O . ASN A 1 100 ? 12.710 -10.851 -24.806 1.00 69.88 100 ASN A O 1
ATOM 779 N N . TYR A 1 101 ? 14.511 -9.953 -23.804 1.00 61.81 101 TYR A N 1
ATOM 780 C CA . TYR A 1 101 ? 15.309 -9.830 -25.019 1.00 61.81 101 TYR A CA 1
ATOM 781 C C . TYR A 1 101 ? 16.226 -11.046 -25.159 1.00 61.81 101 TYR A C 1
ATOM 783 O O . TYR A 1 101 ? 17.265 -11.122 -24.505 1.00 61.81 101 TYR A O 1
ATOM 791 N N . ASN A 1 102 ? 15.859 -11.985 -26.029 1.00 64.12 102 ASN A N 1
ATOM 792 C CA . ASN A 1 102 ? 16.807 -12.967 -26.548 1.00 64.12 102 ASN A CA 1
ATOM 793 C C . ASN A 1 102 ? 17.467 -12.355 -27.785 1.00 64.12 102 ASN A C 1
ATOM 795 O O . ASN A 1 102 ? 16.873 -12.353 -28.859 1.00 64.12 102 ASN A O 1
ATOM 799 N N . MET A 1 103 ? 18.660 -11.781 -27.624 1.00 59.69 103 MET A N 1
ATOM 800 C CA . MET A 1 103 ? 19.472 -11.358 -28.765 1.00 59.69 103 MET A CA 1
ATOM 801 C C . MET A 1 103 ? 20.441 -12.487 -29.115 1.00 59.69 103 MET A C 1
ATOM 803 O O . MET A 1 103 ? 21.367 -12.757 -28.350 1.00 59.69 103 MET A O 1
ATOM 807 N N . ASP A 1 104 ? 20.229 -13.140 -30.258 1.00 56.03 104 ASP A N 1
ATOM 808 C CA . ASP A 1 104 ? 21.256 -13.988 -30.860 1.00 56.03 104 ASP A CA 1
ATOM 809 C C . ASP A 1 104 ? 22.363 -13.084 -31.417 1.00 56.03 104 ASP A C 1
ATOM 811 O O . ASP A 1 104 ? 22.139 -12.241 -32.284 1.00 56.03 104 ASP A O 1
ATOM 815 N N . MET A 1 105 ? 23.576 -13.237 -30.883 1.00 57.88 105 MET A N 1
ATOM 816 C CA . MET A 1 105 ? 24.726 -12.357 -31.150 1.00 57.88 105 MET A CA 1
ATOM 817 C C . MET A 1 105 ? 25.215 -12.376 -32.609 1.00 57.88 105 MET A C 1
ATOM 819 O O . MET A 1 105 ? 26.011 -11.521 -32.988 1.00 57.88 105 MET A O 1
ATOM 823 N N . ASN A 1 106 ? 24.754 -13.327 -33.426 1.00 61.38 106 ASN A N 1
ATOM 824 C CA . ASN A 1 106 ? 25.246 -13.525 -34.790 1.00 61.38 106 ASN A CA 1
ATOM 825 C C . ASN A 1 106 ? 24.513 -12.688 -35.857 1.00 61.38 106 ASN A C 1
ATOM 827 O O . ASN A 1 106 ? 25.088 -12.478 -36.919 1.00 61.38 106 ASN A O 1
ATOM 831 N N . ASP A 1 107 ? 23.314 -12.163 -35.567 1.00 59.16 107 ASP A N 1
ATOM 832 C CA . ASP A 1 107 ? 22.483 -11.398 -36.523 1.00 59.16 107 ASP A CA 1
ATOM 833 C C . ASP A 1 107 ? 22.281 -9.927 -36.108 1.00 59.16 107 ASP A C 1
ATOM 835 O O . ASP A 1 107 ? 21.354 -9.243 -36.546 1.00 59.16 107 ASP A O 1
ATOM 839 N N . LEU A 1 108 ? 23.142 -9.409 -35.228 1.00 62.69 108 LEU A N 1
ATOM 840 C CA . LEU A 1 108 ? 22.965 -8.082 -34.653 1.00 62.69 108 LEU A CA 1
ATOM 841 C C . LEU A 1 108 ? 23.302 -6.980 -35.671 1.00 62.69 108 LEU A C 1
ATOM 843 O O . LEU A 1 108 ? 24.470 -6.668 -35.905 1.00 62.69 108 LEU A O 1
ATOM 847 N N . ASN A 1 109 ? 22.280 -6.339 -36.245 1.00 70.75 109 ASN A N 1
ATOM 848 C CA . ASN A 1 109 ? 22.473 -5.092 -36.979 1.00 70.75 109 ASN A CA 1
ATOM 849 C C . ASN A 1 109 ? 22.856 -3.981 -35.976 1.00 70.75 109 ASN A C 1
ATOM 851 O O . ASN A 1 109 ? 22.042 -3.628 -35.115 1.00 70.75 109 ASN A O 1
ATOM 855 N N . PRO A 1 110 ? 24.070 -3.405 -36.055 1.00 68.50 110 PRO A N 1
ATOM 856 C CA . PRO A 1 110 ? 24.538 -2.411 -35.090 1.00 68.50 110 PRO A CA 1
ATOM 857 C C . PRO A 1 110 ? 23.661 -1.152 -35.050 1.00 68.50 110 PRO A C 1
ATOM 859 O O . PRO A 1 110 ? 23.611 -0.486 -34.019 1.00 68.50 110 PRO A O 1
ATOM 862 N N . ALA A 1 111 ? 22.929 -0.844 -36.126 1.00 70.44 111 ALA A N 1
ATOM 863 C CA . ALA A 1 111 ? 22.011 0.291 -36.163 1.00 70.44 111 ALA A CA 1
ATOM 864 C C . ALA A 1 111 ? 20.796 0.105 -35.232 1.00 70.44 111 ALA A C 1
ATOM 866 O O . ALA A 1 111 ? 20.448 1.020 -34.490 1.00 70.44 111 ALA A O 1
ATOM 867 N N . GLU A 1 112 ? 20.205 -1.093 -35.200 1.00 69.56 112 GLU A N 1
ATOM 868 C CA . GLU A 1 112 ? 19.037 -1.389 -34.355 1.00 69.56 112 GLU A CA 1
ATOM 869 C C . GLU A 1 112 ? 19.401 -1.472 -32.870 1.00 69.56 112 GLU A C 1
ATOM 871 O O . GLU A 1 112 ? 18.598 -1.134 -31.998 1.00 69.56 112 GLU A O 1
ATOM 876 N N . LEU A 1 113 ? 20.628 -1.905 -32.565 1.00 72.06 113 LEU A N 1
ATOM 877 C CA . LEU A 1 113 ? 21.133 -1.903 -31.197 1.00 72.06 113 LEU A CA 1
ATOM 878 C C . LEU A 1 113 ? 21.287 -0.467 -30.677 1.00 72.06 113 LEU A C 1
ATOM 880 O O . LEU A 1 113 ? 20.894 -0.181 -29.550 1.00 72.06 113 LEU A O 1
ATOM 884 N N . VAL A 1 114 ? 21.829 0.442 -31.492 1.00 76.44 114 VAL A N 1
ATOM 885 C CA . VAL A 1 114 ? 22.016 1.851 -31.108 1.00 76.44 114 VAL A CA 1
ATOM 886 C C . VAL A 1 114 ? 20.675 2.551 -30.888 1.00 76.44 114 VAL A C 1
ATOM 888 O O . VAL A 1 114 ? 20.522 3.267 -29.898 1.00 76.44 114 VAL A O 1
ATOM 891 N N . GLU A 1 115 ? 19.693 2.303 -31.753 1.00 77.75 115 GLU A N 1
ATOM 892 C CA . GLU A 1 115 ? 18.342 2.854 -31.610 1.00 77.75 115 GLU A CA 1
ATOM 893 C C . GLU A 1 115 ? 17.698 2.412 -30.287 1.00 77.75 115 GLU A C 1
ATOM 895 O O . GLU A 1 115 ? 17.294 3.249 -29.480 1.00 77.75 115 GLU A O 1
ATOM 900 N N . LYS A 1 116 ? 17.739 1.115 -29.968 1.00 69.44 116 LYS A N 1
ATOM 901 C CA . LYS A 1 116 ? 17.156 0.573 -28.726 1.00 69.44 116 LYS A CA 1
ATOM 902 C C . LYS A 1 116 ? 17.908 0.974 -27.459 1.00 69.44 116 LYS A C 1
ATOM 904 O O . LYS A 1 116 ? 17.315 1.084 -26.387 1.00 69.44 116 LYS A O 1
ATOM 909 N N . LEU A 1 117 ? 19.216 1.210 -27.552 1.00 71.00 117 LEU A N 1
ATOM 910 C CA . LEU A 1 117 ? 19.990 1.753 -26.436 1.00 71.00 117 LEU A CA 1
ATOM 911 C C . LEU A 1 117 ? 19.633 3.211 -26.151 1.00 71.00 117 LEU A C 1
ATOM 913 O O . LEU A 1 117 ? 19.640 3.614 -24.989 1.00 71.00 117 LEU A O 1
ATOM 917 N N . SER A 1 118 ? 19.271 3.980 -27.178 1.00 76.81 118 SER A N 1
ATOM 918 C CA . SER A 1 118 ? 18.858 5.375 -27.012 1.00 76.81 118 SER A CA 1
ATOM 919 C C . SER A 1 118 ? 17.521 5.526 -26.272 1.00 76.81 118 SER A C 1
ATOM 921 O O . SER A 1 118 ? 17.319 6.513 -25.567 1.00 76.81 118 SER A O 1
ATOM 923 N N . GLU A 1 119 ? 16.644 4.520 -26.348 1.00 81.94 119 GLU A N 1
ATOM 924 C CA . GLU A 1 119 ? 15.334 4.515 -25.682 1.00 81.94 119 GLU A CA 1
ATOM 925 C C . GLU A 1 119 ? 15.421 4.301 -24.162 1.00 81.94 119 GLU A C 1
ATOM 927 O O . GLU A 1 119 ? 14.504 4.677 -23.429 1.00 81.94 119 GLU A O 1
ATOM 932 N N . SER A 1 120 ? 16.512 3.711 -23.656 1.00 77.62 120 SER A N 1
ATOM 933 C CA . SER A 1 120 ? 16.634 3.351 -22.239 1.00 77.62 120 SER A CA 1
ATOM 934 C C . SER A 1 120 ? 17.960 3.800 -21.614 1.00 77.62 120 SER A C 1
ATOM 936 O O . SER A 1 120 ? 18.975 3.102 -21.713 1.00 77.62 120 SER A O 1
ATOM 938 N N . PRO A 1 121 ? 17.950 4.898 -20.830 1.00 79.69 121 PRO A N 1
ATOM 939 C CA . PRO A 1 121 ? 19.123 5.361 -20.085 1.00 79.69 121 PRO A CA 1
ATOM 940 C C . PRO A 1 121 ? 19.679 4.323 -19.097 1.00 79.69 121 PRO A C 1
ATOM 942 O O . PRO A 1 121 ? 20.857 4.357 -18.747 1.00 79.69 121 PRO A O 1
ATOM 945 N N . ALA A 1 122 ? 18.840 3.392 -18.628 1.00 77.62 122 ALA A N 1
ATOM 946 C CA . ALA A 1 122 ? 19.246 2.331 -17.711 1.00 77.62 122 ALA A CA 1
ATOM 947 C C . ALA A 1 122 ? 20.089 1.246 -18.402 1.00 77.62 122 ALA A C 1
ATOM 949 O O . ALA A 1 122 ? 21.015 0.715 -17.788 1.00 77.62 122 ALA A O 1
ATOM 950 N N . MET A 1 123 ? 19.814 0.939 -19.676 1.00 73.44 123 MET A N 1
ATOM 951 C CA . MET A 1 123 ? 20.622 -0.017 -20.441 1.00 73.44 123 MET A CA 1
ATOM 952 C C . MET A 1 123 ? 22.009 0.535 -20.762 1.00 73.44 123 MET A C 1
ATOM 954 O O . MET A 1 123 ? 22.984 -0.205 -20.663 1.00 73.44 123 MET A O 1
ATOM 958 N N . ILE A 1 124 ? 22.109 1.833 -21.066 1.00 79.31 124 ILE A N 1
ATOM 959 C CA . ILE A 1 124 ? 23.391 2.510 -21.315 1.00 79.31 124 ILE A CA 1
ATOM 960 C C . ILE A 1 124 ? 24.311 2.380 -20.098 1.00 79.31 124 ILE A C 1
ATOM 962 O O . ILE A 1 124 ? 25.439 1.913 -20.229 1.00 79.31 124 ILE A O 1
ATOM 966 N N . ARG A 1 125 ? 23.804 2.693 -18.898 1.00 82.19 125 ARG A N 1
ATOM 967 C CA . ARG A 1 125 ? 24.576 2.573 -17.647 1.00 82.19 125 ARG A CA 1
ATOM 968 C C . ARG A 1 125 ? 25.076 1.151 -17.401 1.00 82.19 125 ARG A C 1
ATOM 970 O O . ARG A 1 125 ? 26.213 0.957 -16.990 1.00 82.19 125 ARG A O 1
ATOM 977 N N . LYS A 1 126 ? 24.238 0.152 -17.686 1.00 80.56 126 LYS A N 1
ATOM 978 C CA . LYS A 1 126 ? 24.609 -1.260 -17.541 1.00 80.56 126 LYS A CA 1
ATOM 979 C C . LYS A 1 126 ? 25.692 -1.675 -18.546 1.00 80.56 126 LYS A C 1
ATOM 981 O O . LYS A 1 126 ? 26.572 -2.459 -18.212 1.00 80.56 126 LYS A O 1
ATOM 986 N N . LEU A 1 127 ? 25.656 -1.137 -19.765 1.00 79.75 127 LEU A N 1
ATOM 987 C CA . LEU A 1 127 ? 26.692 -1.353 -20.780 1.00 79.75 127 LEU A CA 1
ATOM 988 C C . LEU A 1 127 ? 28.021 -0.695 -20.409 1.00 79.75 127 LEU A C 1
ATOM 990 O O . LEU A 1 127 ? 29.070 -1.295 -20.623 1.00 79.75 127 LEU A O 1
ATOM 994 N N . GLU A 1 128 ? 27.985 0.507 -19.838 1.00 83.81 128 GLU A N 1
ATOM 995 C CA . GLU A 1 128 ? 29.174 1.184 -19.312 1.00 83.81 128 GLU A CA 1
ATOM 996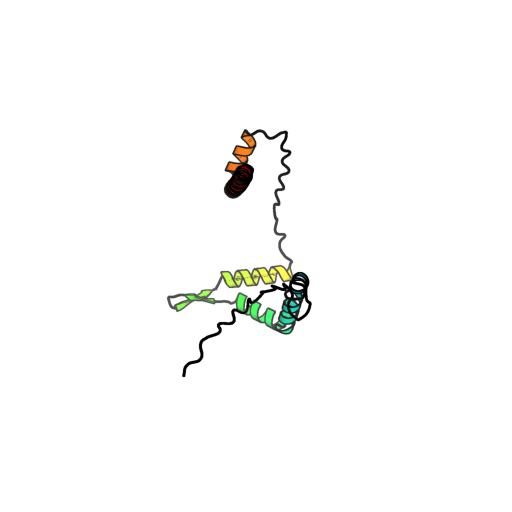 C C . GLU A 1 128 ? 29.827 0.375 -18.185 1.00 83.81 128 GLU A C 1
ATOM 998 O O . GLU A 1 128 ? 31.047 0.216 -18.176 1.00 83.81 128 GLU A O 1
ATOM 1003 N N . GLU A 1 129 ? 29.023 -0.194 -17.284 1.00 84.12 129 GLU A N 1
ATOM 1004 C CA . GLU A 1 129 ? 29.484 -1.084 -16.213 1.00 84.12 129 GLU A CA 1
ATOM 1005 C C . GLU A 1 129 ? 30.123 -2.362 -16.778 1.00 84.12 129 GLU A C 1
ATOM 1007 O O . GLU A 1 129 ? 31.258 -2.692 -16.433 1.00 84.12 129 GLU A O 1
ATOM 1012 N N . MET A 1 130 ? 29.472 -3.016 -17.746 1.00 80.12 130 MET A N 1
ATOM 1013 C CA . MET A 1 130 ? 30.034 -4.188 -18.431 1.00 80.12 130 MET A CA 1
ATOM 1014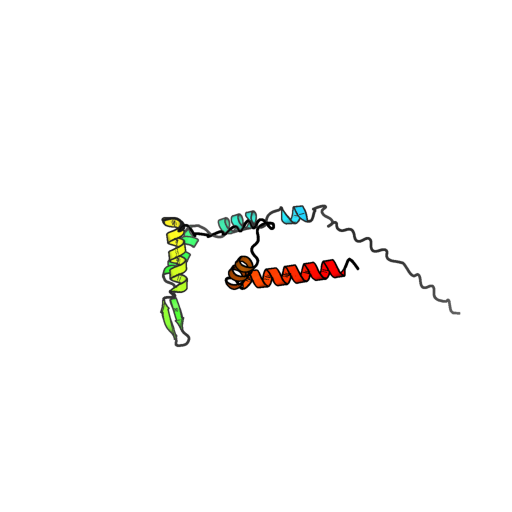 C C . MET A 1 130 ? 31.330 -3.866 -19.191 1.00 80.12 130 MET A C 1
ATOM 1016 O O . MET A 1 130 ? 32.261 -4.672 -19.199 1.00 80.12 130 MET A O 1
ATOM 1020 N N . LEU A 1 131 ? 31.425 -2.694 -19.828 1.00 82.12 131 LEU A N 1
ATOM 1021 C CA . LEU A 1 131 ? 32.645 -2.236 -20.501 1.00 82.12 131 LEU A CA 1
ATOM 1022 C C . LEU A 1 131 ? 33.769 -1.952 -19.508 1.00 82.12 131 LEU A C 1
ATOM 1024 O O . LEU A 1 131 ? 34.928 -2.244 -19.807 1.00 82.12 131 LEU A O 1
ATOM 1028 N N . ALA A 1 132 ? 33.448 -1.377 -18.350 1.00 83.75 132 ALA A N 1
ATOM 1029 C CA . ALA A 1 132 ? 34.415 -1.157 -17.286 1.00 83.75 132 ALA A CA 1
ATOM 1030 C C . ALA A 1 132 ? 34.969 -2.496 -16.779 1.00 83.75 132 ALA A C 1
ATOM 1032 O O . ALA A 1 132 ? 36.186 -2.660 -16.732 1.00 83.75 132 ALA A O 1
ATOM 1033 N N . GLU A 1 133 ? 34.108 -3.478 -16.507 1.00 80.38 133 GLU A N 1
ATOM 1034 C CA . GLU A 1 133 ? 34.510 -4.831 -16.094 1.00 80.38 133 GLU A CA 1
ATOM 1035 C C . GLU A 1 133 ? 35.317 -5.577 -17.166 1.00 80.38 133 GLU A C 1
ATOM 1037 O O . GLU A 1 133 ? 36.314 -6.233 -16.865 1.00 80.38 133 GLU A O 1
ATOM 1042 N N . ALA A 1 134 ? 34.934 -5.464 -18.438 1.00 79.06 134 ALA A N 1
ATOM 1043 C CA . ALA A 1 134 ? 35.675 -6.084 -19.533 1.00 79.06 134 ALA A CA 1
ATOM 1044 C C . ALA A 1 134 ? 37.074 -5.469 -19.690 1.00 79.06 134 ALA A C 1
ATOM 1046 O O . ALA A 1 134 ? 38.047 -6.190 -19.910 1.00 79.06 134 ALA A O 1
ATOM 1047 N N . LYS A 1 135 ? 37.195 -4.143 -19.537 1.00 74.25 135 LYS A N 1
ATOM 1048 C CA . LYS A 1 135 ? 38.481 -3.433 -19.590 1.00 74.25 135 LYS A CA 1
ATOM 1049 C C . LYS A 1 135 ? 39.376 -3.767 -18.404 1.00 74.25 135 LYS A C 1
ATOM 1051 O O . LYS A 1 135 ? 40.572 -3.949 -18.606 1.00 74.25 135 LYS A O 1
ATOM 1056 N N . THR A 1 136 ? 38.832 -3.866 -17.191 1.00 78.75 136 THR A N 1
ATOM 1057 C CA . THR A 1 136 ? 39.631 -4.271 -16.024 1.00 78.75 136 THR A CA 1
ATOM 1058 C C . THR A 1 136 ? 40.111 -5.710 -16.154 1.00 78.75 136 THR A C 1
ATOM 1060 O O . THR A 1 136 ? 41.266 -5.987 -15.848 1.00 78.75 136 THR A O 1
ATOM 1063 N N . LYS A 1 137 ? 39.274 -6.607 -16.683 1.00 72.81 137 LYS A N 1
ATOM 1064 C CA . LYS A 1 137 ? 39.647 -8.000 -16.942 1.00 72.81 137 LYS A CA 1
ATOM 1065 C C . LYS A 1 137 ? 40.706 -8.131 -18.040 1.00 72.81 137 LYS A C 1
ATOM 1067 O O . LYS A 1 137 ? 41.683 -8.836 -17.841 1.00 72.81 137 LYS A O 1
ATOM 1072 N N . ALA A 1 138 ? 40.570 -7.402 -19.147 1.00 72.75 138 ALA A N 1
ATOM 1073 C CA . ALA A 1 138 ? 41.568 -7.396 -20.220 1.00 72.75 138 ALA A CA 1
ATOM 1074 C C . ALA A 1 138 ? 42.908 -6.762 -19.797 1.00 72.75 138 ALA A C 1
ATOM 1076 O O . ALA A 1 138 ? 43.954 -7.148 -20.305 1.00 72.75 138 ALA A O 1
ATOM 1077 N N . ALA A 1 139 ? 42.893 -5.807 -18.862 1.00 63.91 139 ALA A N 1
ATOM 1078 C CA . ALA A 1 139 ? 44.102 -5.202 -18.301 1.00 63.91 139 ALA A CA 1
ATOM 1079 C C . ALA A 1 139 ? 44.810 -6.082 -17.250 1.00 63.91 139 ALA A C 1
ATOM 1081 O O . ALA A 1 139 ? 45.953 -5.801 -16.909 1.00 63.91 139 ALA A O 1
ATOM 1082 N N . LEU A 1 140 ? 44.140 -7.117 -16.730 1.00 56.44 140 LEU A N 1
ATOM 1083 C CA . LEU A 1 140 ? 44.707 -8.113 -15.809 1.00 56.44 140 LEU A CA 1
ATOM 1084 C C . LEU A 1 140 ? 45.371 -9.297 -16.535 1.00 56.44 140 LEU A C 1
ATOM 1086 O O . LEU A 1 140 ? 46.097 -10.053 -15.895 1.00 56.44 140 LEU A O 1
ATOM 1090 N N . ASP A 1 141 ? 45.135 -9.442 -17.843 1.00 50.59 141 ASP A N 1
ATOM 1091 C CA . ASP A 1 141 ? 45.703 -10.496 -18.699 1.00 50.59 141 ASP A CA 1
ATOM 1092 C C . ASP A 1 141 ? 46.993 -10.047 -19.443 1.00 50.59 141 ASP A C 1
ATOM 1094 O O . ASP A 1 141 ? 47.424 -10.718 -20.384 1.00 50.59 141 ASP A O 1
ATOM 1098 N N . ILE A 1 142 ? 47.623 -8.933 -19.027 1.00 46.41 142 ILE A N 1
ATOM 1099 C CA . ILE A 1 142 ? 48.951 -8.459 -19.487 1.00 46.41 142 ILE A CA 1
ATOM 1100 C C . ILE A 1 142 ? 49.948 -8.466 -18.326 1.00 46.41 142 ILE A C 1
ATOM 1102 O O . ILE A 1 142 ? 49.612 -7.902 -17.260 1.00 46.41 142 ILE A O 1
#

Foldseek 3Di:
DDDDDDDDDDDDDDPPDPADPVRQDPVNVVVDDDPVVVVVVCPVVDDPVNVVVVLVCLLQDWDQDPVRDIDDPPVSNVVSVQVVCCVPVNHDPDDDPDDDDDDDPPPDDVVVVVVVCVVDPVVVVVVVVVVVVVVVVVVVVD